Protein AF-A0A4V1V1Z0-F1 (afdb_monomer_lite)

Structure (mmCIF, N/CA/C/O backbone):
data_AF-A0A4V1V1Z0-F1
#
_entry.id   AF-A0A4V1V1Z0-F1
#
loop_
_atom_site.group_PDB
_atom_site.id
_atom_site.type_symbol
_atom_site.label_atom_id
_atom_site.label_alt_id
_atom_site.label_comp_id
_atom_site.label_asym_id
_atom_site.label_entity_id
_atom_site.label_seq_id
_atom_site.pdbx_PDB_ins_code
_atom_site.Cartn_x
_atom_site.Cartn_y
_atom_site.Cartn_z
_atom_site.occupancy
_atom_site.B_iso_or_equiv
_atom_site.auth_seq_id
_atom_site.auth_comp_id
_atom_site.auth_asym_id
_atom_site.auth_atom_id
_atom_site.pdbx_PDB_model_num
ATOM 1 N N . MET A 1 1 ? -27.583 -2.881 -1.349 1.00 37.41 1 MET A N 1
ATOM 2 C CA . MET A 1 1 ? -26.582 -2.898 -0.262 1.00 37.41 1 MET A CA 1
ATOM 3 C C . MET A 1 1 ? -25.220 -2.764 -0.921 1.00 37.41 1 MET A C 1
ATOM 5 O O . MET A 1 1 ? -24.885 -3.631 -1.715 1.00 37.41 1 MET A O 1
ATOM 9 N N . SER A 1 2 ? -24.496 -1.660 -0.722 1.00 46.56 2 SER A N 1
ATOM 10 C CA . SER A 1 2 ? -23.131 -1.541 -1.253 1.00 46.56 2 SER A CA 1
ATOM 11 C C . SER A 1 2 ? -22.237 -2.481 -0.451 1.00 46.56 2 SER A C 1
ATOM 13 O O . SER A 1 2 ? -22.095 -2.300 0.760 1.00 46.56 2 SER A O 1
ATOM 15 N N . HIS A 1 3 ? -21.688 -3.512 -1.091 1.00 58.97 3 HIS A N 1
ATOM 16 C CA . HIS A 1 3 ? -20.687 -4.358 -0.450 1.00 58.97 3 HIS A CA 1
ATOM 17 C C . HIS A 1 3 ? -19.520 -3.479 0.007 1.00 58.97 3 HIS A C 1
ATOM 19 O O . HIS A 1 3 ? -19.076 -2.601 -0.730 1.00 58.97 3 HIS A O 1
ATOM 25 N N . ALA A 1 4 ? -19.068 -3.670 1.246 1.00 68.81 4 ALA A N 1
ATOM 26 C CA . ALA A 1 4 ? -17.887 -2.985 1.741 1.00 68.81 4 ALA A CA 1
ATOM 27 C C . ALA A 1 4 ? -16.691 -3.375 0.867 1.00 68.81 4 ALA A C 1
ATOM 29 O O . ALA A 1 4 ? -16.340 -4.555 0.801 1.00 68.81 4 ALA A O 1
ATOM 30 N N . SER A 1 5 ? -16.076 -2.403 0.194 1.00 87.00 5 SER A N 1
ATOM 31 C CA . SER A 1 5 ? -14.871 -2.681 -0.571 1.00 87.00 5 SER A CA 1
ATOM 32 C C . SER A 1 5 ? -13.664 -2.674 0.359 1.00 87.00 5 SER A C 1
ATOM 34 O O . SER A 1 5 ? -13.478 -1.745 1.151 1.00 87.00 5 SER A O 1
ATOM 36 N N . VAL A 1 6 ? -12.867 -3.740 0.298 1.00 94.00 6 VAL A N 1
ATOM 37 C CA . VAL A 1 6 ? -11.601 -3.874 1.024 1.00 94.00 6 VAL A CA 1
ATOM 38 C C . VAL A 1 6 ? -10.518 -4.208 0.017 1.00 94.00 6 VAL A C 1
ATOM 40 O O . VAL A 1 6 ? -10.548 -5.268 -0.606 1.00 94.00 6 VAL A O 1
ATOM 43 N N . HIS A 1 7 ? -9.559 -3.308 -0.134 1.00 96.25 7 HIS A N 1
ATOM 44 C CA . HIS A 1 7 ? -8.404 -3.480 -0.999 1.00 96.25 7 HIS A CA 1
ATOM 45 C C . HIS A 1 7 ? -7.166 -3.690 -0.135 1.00 96.25 7 HIS A C 1
ATOM 47 O O . HIS A 1 7 ? -6.812 -2.824 0.663 1.00 96.25 7 HIS A O 1
ATOM 53 N N . LEU A 1 8 ? -6.491 -4.823 -0.296 1.00 96.88 8 LEU A N 1
ATOM 54 C CA . LEU A 1 8 ? -5.173 -5.045 0.288 1.00 96.88 8 LEU A CA 1
ATOM 55 C C . LEU A 1 8 ? -4.118 -4.438 -0.632 1.00 96.88 8 LEU A C 1
ATOM 57 O O . LEU A 1 8 ? -4.181 -4.611 -1.848 1.00 96.88 8 LEU A O 1
ATOM 61 N N . PHE A 1 9 ? -3.134 -3.756 -0.060 1.00 95.62 9 PHE A N 1
ATOM 62 C CA . PHE A 1 9 ? -2.021 -3.180 -0.811 1.00 95.62 9 PHE A CA 1
ATOM 63 C C . PHE A 1 9 ? -0.712 -3.317 -0.021 1.00 95.62 9 PHE A C 1
ATOM 65 O O . PHE A 1 9 ? -0.667 -3.932 1.047 1.00 95.62 9 PHE A O 1
ATOM 72 N N . GLY A 1 10 ? 0.390 -2.810 -0.575 1.00 94.62 10 GLY A N 1
ATOM 73 C CA . GLY A 1 10 ? 1.677 -2.806 0.117 1.00 94.62 10 GLY A CA 1
ATOM 74 C C . GLY A 1 10 ? 2.260 -4.207 0.325 1.00 94.62 10 GLY A C 1
ATOM 75 O O . GLY A 1 10 ? 2.186 -5.074 -0.545 1.00 94.62 10 GLY A O 1
ATOM 76 N N . GLY A 1 11 ? 2.908 -4.429 1.471 1.00 94.69 11 GLY A N 1
ATOM 77 C CA . GLY A 1 11 ? 3.739 -5.619 1.696 1.00 94.69 11 GLY A CA 1
ATOM 78 C C . GLY A 1 11 ? 2.971 -6.940 1.611 1.00 94.69 11 GLY A C 1
ATOM 79 O O . GLY A 1 11 ? 3.454 -7.890 0.998 1.00 94.69 11 GLY A O 1
ATOM 80 N N . PHE A 1 12 ? 1.769 -6.993 2.186 1.00 95.94 12 PHE A N 1
ATOM 81 C CA . PHE A 1 12 ? 0.962 -8.211 2.167 1.00 95.94 12 PHE A CA 1
ATOM 82 C C . PHE A 1 12 ? 0.398 -8.510 0.770 1.00 95.94 12 PHE A C 1
ATOM 84 O O . PHE A 1 12 ? 0.407 -9.660 0.345 1.00 95.94 12 PHE A O 1
ATOM 91 N N . ALA A 1 13 ? 0.014 -7.491 -0.006 1.00 97.06 13 ALA A N 1
ATOM 92 C CA . ALA A 1 13 ? -0.397 -7.695 -1.397 1.00 97.06 13 ALA A CA 1
ATOM 93 C C . ALA A 1 13 ? 0.747 -8.244 -2.272 1.00 97.06 13 ALA A C 1
ATOM 95 O O . ALA A 1 13 ? 0.517 -9.117 -3.107 1.00 97.06 13 ALA A O 1
ATOM 96 N N . LYS A 1 14 ? 1.995 -7.810 -2.039 1.00 97.25 14 LYS A N 1
ATOM 97 C CA . LYS A 1 14 ? 3.188 -8.390 -2.692 1.00 97.25 14 LYS A CA 1
ATOM 98 C C . LYS A 1 14 ? 3.410 -9.846 -2.303 1.00 97.25 14 LYS A C 1
ATOM 100 O O . LYS A 1 14 ? 3.726 -10.652 -3.171 1.00 97.25 14 LYS A O 1
ATOM 105 N N . HIS A 1 15 ? 3.205 -10.185 -1.029 1.00 96.62 15 HIS A N 1
ATOM 106 C CA . HIS A 1 15 ? 3.243 -11.572 -0.565 1.00 96.62 15 HIS A CA 1
ATOM 107 C C . HIS A 1 15 ? 2.213 -12.440 -1.293 1.00 96.62 15 HIS A C 1
ATOM 109 O O . HIS A 1 15 ? 2.554 -13.511 -1.777 1.00 96.62 15 HIS A O 1
ATOM 115 N N . LEU A 1 16 ? 0.976 -11.961 -1.445 1.00 96.75 16 LEU A N 1
ATOM 116 C CA . LEU A 1 16 ? -0.046 -12.679 -2.211 1.00 96.75 16 LEU A CA 1
ATOM 117 C C . LEU A 1 16 ? 0.333 -12.820 -3.696 1.00 96.75 16 LEU A C 1
ATOM 119 O O . LEU A 1 16 ? 0.040 -13.844 -4.308 1.00 96.75 16 LEU A O 1
ATOM 123 N N . ALA A 1 17 ? 0.973 -11.805 -4.284 1.00 97.06 17 ALA A N 1
ATOM 124 C CA . ALA A 1 17 ? 1.363 -11.812 -5.694 1.00 97.06 17 ALA A CA 1
ATOM 125 C C . ALA A 1 17 ? 2.542 -12.756 -5.999 1.00 97.06 17 ALA A C 1
ATOM 127 O O . ALA A 1 17 ? 2.545 -13.387 -7.061 1.00 97.06 17 ALA A O 1
ATOM 128 N N . ASP A 1 18 ? 3.529 -12.837 -5.098 1.00 95.88 18 ASP A N 1
ATOM 129 C CA . ASP A 1 18 ? 4.684 -13.738 -5.184 1.00 95.88 18 ASP A CA 1
ATOM 130 C C . ASP A 1 18 ? 5.175 -14.158 -3.777 1.00 95.88 18 ASP A C 1
ATOM 132 O O . ASP A 1 18 ? 6.078 -13.528 -3.210 1.00 95.88 18 ASP A O 1
ATOM 136 N N . PRO A 1 19 ? 4.602 -15.225 -3.189 1.00 94.56 19 PRO A N 1
ATOM 137 C CA . PRO A 1 19 ? 4.856 -15.591 -1.793 1.00 94.56 19 PRO A CA 1
ATOM 138 C C . PRO A 1 19 ? 6.276 -16.105 -1.543 1.00 94.56 19 PRO A C 1
ATOM 140 O O . PRO A 1 19 ? 6.778 -15.990 -0.426 1.00 94.56 19 PRO A O 1
ATOM 143 N N . VAL A 1 20 ? 6.943 -16.633 -2.575 1.00 93.75 20 VAL A N 1
ATOM 144 C CA . VAL A 1 20 ? 8.312 -17.164 -2.481 1.00 93.75 20 VAL A CA 1
ATOM 145 C C . VAL A 1 20 ? 9.332 -16.031 -2.378 1.00 93.75 20 VAL A C 1
ATOM 147 O O . VAL A 1 20 ? 10.284 -16.123 -1.609 1.00 93.75 20 VAL A O 1
ATOM 150 N N . HIS A 1 21 ? 9.129 -14.940 -3.118 1.00 92.75 21 HIS A N 1
ATOM 151 C CA . HIS A 1 21 ? 10.080 -13.823 -3.159 1.00 92.75 21 HIS A CA 1
ATOM 152 C C . HIS A 1 21 ? 9.698 -12.679 -2.210 1.00 92.75 21 HIS A C 1
ATOM 154 O O . HIS A 1 21 ? 10.548 -11.872 -1.832 1.00 92.75 21 HIS A O 1
ATOM 160 N N . SER A 1 22 ? 8.438 -12.637 -1.770 1.00 92.00 22 SER A N 1
ATOM 161 C CA . SER A 1 22 ? 7.904 -11.652 -0.824 1.00 92.00 22 SER A CA 1
ATOM 162 C C . SER A 1 22 ? 7.483 -12.306 0.495 1.00 92.00 22 SER A C 1
ATOM 164 O O . SER A 1 22 ? 6.385 -12.066 0.989 1.00 92.00 22 SER A O 1
ATOM 166 N N . MET A 1 23 ? 8.345 -13.143 1.082 1.00 87.81 23 MET A N 1
ATOM 167 C CA . MET A 1 23 ? 8.036 -13.899 2.310 1.00 87.81 23 MET A CA 1
ATOM 168 C C . MET A 1 23 ? 7.723 -13.004 3.518 1.00 87.81 23 MET A C 1
ATOM 170 O O . MET A 1 23 ? 6.900 -13.350 4.360 1.00 87.81 23 MET A O 1
ATOM 174 N N . GLU A 1 24 ? 8.372 -11.842 3.606 1.00 85.44 24 GLU A N 1
ATOM 175 C CA . GLU A 1 24 ? 8.247 -10.949 4.754 1.00 85.44 24 GLU A CA 1
ATOM 176 C C . GLU A 1 24 ? 7.335 -9.752 4.483 1.00 85.44 24 GLU A C 1
ATOM 178 O O . GLU A 1 24 ? 7.674 -8.824 3.734 1.00 85.44 24 GLU A O 1
ATOM 183 N N . TYR A 1 25 ? 6.234 -9.697 5.226 1.00 88.12 25 TYR A N 1
ATOM 184 C CA . TYR A 1 25 ? 5.407 -8.507 5.380 1.00 88.12 25 TYR A CA 1
ATOM 185 C C . TYR A 1 25 ? 5.298 -8.126 6.863 1.00 88.12 25 TYR A C 1
ATOM 187 O O . TYR A 1 25 ? 5.196 -8.978 7.750 1.00 88.12 25 TYR A O 1
ATOM 195 N N . GLY A 1 26 ? 5.417 -6.822 7.125 1.00 85.56 26 GLY A N 1
ATOM 196 C CA . GLY A 1 26 ? 5.349 -6.243 8.467 1.00 85.56 26 GLY A CA 1
ATOM 197 C C . GLY A 1 26 ? 3.896 -6.170 8.905 1.00 85.56 26 GLY A C 1
ATOM 198 O O . GLY A 1 26 ? 3.351 -7.174 9.349 1.00 85.56 26 GLY A O 1
ATOM 199 N N . ASP A 1 27 ? 3.290 -5.005 8.718 1.00 90.69 27 ASP A N 1
ATOM 200 C CA . ASP A 1 27 ? 1.859 -4.776 8.911 1.00 90.69 27 ASP A CA 1
ATOM 201 C C . ASP A 1 27 ? 1.061 -5.141 7.646 1.00 90.69 27 ASP A C 1
ATOM 203 O O . ASP A 1 27 ? 1.628 -5.321 6.560 1.00 90.69 27 ASP A O 1
ATOM 207 N N . ILE A 1 28 ? -0.256 -5.282 7.797 1.00 94.75 28 ILE A N 1
ATOM 208 C CA . ILE A 1 28 ? -1.186 -5.468 6.680 1.00 94.75 28 ILE A CA 1
ATOM 209 C C . ILE A 1 28 ? -1.809 -4.111 6.359 1.00 94.75 28 ILE A C 1
ATOM 211 O O . ILE A 1 28 ? -2.577 -3.570 7.156 1.00 94.75 28 ILE A O 1
ATOM 215 N N . ASP A 1 29 ? -1.480 -3.582 5.186 1.00 95.56 29 ASP A N 1
ATOM 216 C CA . ASP A 1 29 ? -2.026 -2.324 4.694 1.00 95.56 29 ASP A CA 1
ATOM 217 C C . ASP A 1 29 ? -3.324 -2.588 3.909 1.00 95.56 29 ASP A C 1
ATOM 219 O O . ASP A 1 29 ? -3.366 -3.418 2.992 1.00 95.56 29 ASP A O 1
ATOM 223 N N . MET A 1 30 ? -4.400 -1.889 4.270 1.00 96.00 30 MET A N 1
ATOM 224 C CA . MET A 1 30 ? -5.704 -2.008 3.623 1.00 96.00 30 MET A CA 1
ATOM 225 C C . MET A 1 30 ? -6.372 -0.655 3.397 1.00 96.00 30 MET A C 1
ATOM 227 O O . MET A 1 30 ? -6.246 0.269 4.198 1.00 96.00 30 MET A O 1
ATOM 231 N N . VAL A 1 31 ? -7.118 -0.554 2.305 1.00 96.44 31 VAL A N 1
ATOM 232 C CA . VAL A 1 31 ? -8.008 0.564 2.008 1.00 96.44 31 VAL A CA 1
ATOM 233 C C . VAL A 1 31 ? -9.439 0.058 2.066 1.00 96.44 31 VAL A C 1
ATOM 235 O O . VAL A 1 31 ? -9.744 -1.000 1.515 1.00 96.44 31 VAL A O 1
ATOM 238 N N . THR A 1 32 ? -10.328 0.810 2.703 1.00 95.25 32 THR A N 1
ATOM 239 C CA . THR A 1 32 ? -11.761 0.529 2.667 1.00 95.25 32 THR A CA 1
ATOM 240 C C . THR A 1 32 ? -12.577 1.791 2.443 1.00 95.25 32 THR A C 1
ATOM 242 O O . THR A 1 32 ? -12.138 2.903 2.734 1.00 95.25 32 THR A O 1
ATOM 245 N N . THR A 1 33 ? -13.782 1.605 1.918 1.00 92.88 33 THR A N 1
ATOM 246 C CA . THR A 1 33 ? -14.783 2.657 1.725 1.00 92.88 33 THR A CA 1
ATOM 247 C C . THR A 1 33 ? -15.906 2.602 2.754 1.00 92.88 33 THR A C 1
ATOM 249 O O . THR A 1 33 ? -16.814 3.430 2.729 1.00 92.88 33 THR A O 1
ATOM 252 N N . ASN A 1 34 ? -15.855 1.639 3.680 1.00 92.62 34 ASN A N 1
ATOM 253 C CA . ASN A 1 34 ? -16.910 1.419 4.656 1.00 92.62 34 ASN A CA 1
ATOM 254 C C . ASN A 1 34 ? -16.342 1.244 6.068 1.00 92.62 34 ASN A C 1
ATOM 256 O O . ASN A 1 34 ? -15.564 0.333 6.347 1.00 92.62 34 ASN A O 1
ATOM 260 N N . VAL A 1 35 ? -16.798 2.102 6.981 1.00 90.31 35 VAL A N 1
ATOM 261 C CA . VAL A 1 35 ? -16.424 2.079 8.401 1.00 90.31 35 VAL A CA 1
ATOM 262 C C . VAL A 1 35 ? -16.801 0.763 9.094 1.00 90.31 35 VAL A C 1
ATOM 264 O O . VAL A 1 35 ? -16.116 0.362 10.033 1.00 90.31 35 VAL A O 1
ATOM 267 N N . SER A 1 36 ? -17.832 0.052 8.615 1.00 93.25 36 SER A N 1
ATOM 268 C CA . SER A 1 36 ? -18.272 -1.219 9.205 1.00 93.25 36 SER A CA 1
ATOM 269 C C . SER A 1 36 ? -17.196 -2.303 9.152 1.00 93.25 36 SER A C 1
ATOM 271 O O . SER A 1 36 ? -17.192 -3.188 9.998 1.00 93.25 36 SER A O 1
ATOM 273 N N . VAL A 1 37 ? -16.240 -2.209 8.220 1.00 94.19 37 VAL A N 1
ATOM 274 C CA . VAL A 1 37 ? -15.109 -3.145 8.128 1.00 94.19 37 VAL A CA 1
ATOM 275 C C . VAL A 1 37 ? -14.277 -3.136 9.405 1.00 94.19 37 VAL A C 1
ATOM 277 O O . VAL A 1 37 ? -13.816 -4.189 9.834 1.00 94.19 37 VAL A O 1
ATOM 280 N N . MET A 1 38 ? -14.102 -1.972 10.041 1.00 93.94 38 MET A N 1
ATOM 281 C CA . MET A 1 38 ? -13.410 -1.914 11.328 1.00 93.94 38 MET A CA 1
ATOM 282 C C . MET A 1 38 ? -14.181 -2.703 12.379 1.00 93.94 38 MET A C 1
ATOM 284 O O . MET A 1 38 ? -13.582 -3.563 13.012 1.00 93.94 38 MET A O 1
ATOM 288 N N . GLN A 1 39 ? -15.497 -2.489 12.490 1.00 93.88 39 GLN A N 1
ATOM 289 C CA . GLN A 1 39 ? -16.353 -3.216 13.433 1.00 93.88 39 GLN A CA 1
ATOM 290 C C . GLN A 1 39 ? -16.271 -4.735 13.220 1.00 93.88 39 GLN A C 1
ATOM 292 O O . GLN A 1 39 ? -16.028 -5.475 14.170 1.00 93.88 39 GLN A O 1
ATOM 297 N N . ASP A 1 40 ? -16.349 -5.199 11.970 1.00 93.75 40 ASP A N 1
ATOM 298 C CA . ASP A 1 40 ? -16.214 -6.621 11.640 1.00 93.75 40 ASP A CA 1
ATOM 299 C C . ASP A 1 40 ? -14.847 -7.187 12.062 1.00 93.75 40 ASP A C 1
ATOM 301 O O . ASP A 1 40 ? -14.747 -8.322 12.538 1.00 93.75 40 ASP A O 1
ATOM 305 N N . LEU A 1 41 ? -13.774 -6.407 11.893 1.00 94.12 41 LEU A N 1
ATOM 306 C CA . LEU A 1 41 ? -12.421 -6.787 12.301 1.00 94.12 41 LEU A CA 1
ATOM 307 C C . LEU A 1 41 ? -12.259 -6.789 13.828 1.00 94.12 41 LEU A C 1
ATOM 309 O O . LEU A 1 41 ? -11.547 -7.645 14.367 1.00 94.12 41 LEU A O 1
ATOM 313 N N . GLU A 1 42 ? -12.927 -5.879 14.534 1.00 94.56 42 GLU A N 1
ATOM 3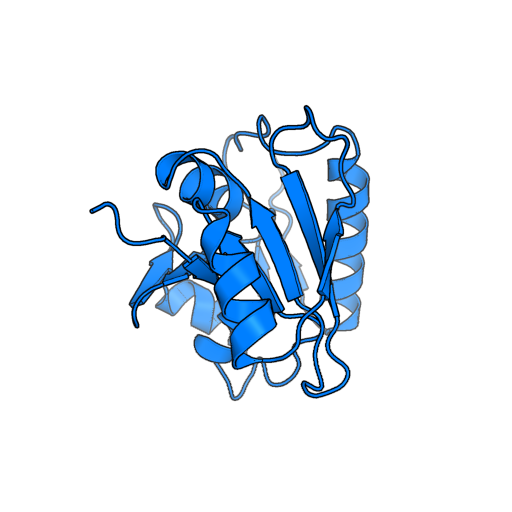14 C CA . GLU A 1 42 ? -12.968 -5.868 15.995 1.00 94.56 42 GLU A CA 1
ATOM 315 C C . GLU A 1 42 ? -13.702 -7.098 16.539 1.00 94.56 42 GLU A C 1
ATOM 317 O O . GLU A 1 42 ? -13.167 -7.807 17.393 1.00 94.56 42 GLU A O 1
ATOM 322 N N . ASP A 1 43 ? -14.878 -7.406 15.996 1.00 93.62 43 ASP A N 1
ATOM 323 C CA . ASP A 1 43 ? -15.739 -8.479 16.495 1.00 93.62 43 ASP A CA 1
ATOM 324 C C . ASP A 1 43 ? -15.168 -9.864 16.184 1.00 93.62 43 ASP A C 1
ATOM 326 O O . ASP A 1 43 ? -15.138 -10.750 17.043 1.00 93.62 43 ASP A O 1
ATOM 330 N N . ARG A 1 44 ? -14.661 -10.064 14.961 1.00 91.69 44 ARG A N 1
ATOM 331 C CA . ARG A 1 44 ? -14.192 -11.381 14.503 1.00 91.69 44 ARG A CA 1
ATOM 332 C C . ARG A 1 44 ? -12.762 -11.687 14.920 1.00 91.69 44 ARG A C 1
ATOM 334 O O . ARG A 1 44 ? -12.448 -12.837 15.218 1.00 91.69 44 ARG A O 1
ATOM 341 N N . PHE A 1 45 ? -11.891 -10.681 14.924 1.00 92.25 45 PHE A N 1
ATOM 342 C CA . PHE A 1 45 ? -10.450 -10.872 15.117 1.00 92.25 45 PHE A CA 1
ATOM 343 C C . PHE A 1 45 ? -9.900 -10.141 16.351 1.00 92.25 45 PHE A C 1
ATOM 345 O O . PHE A 1 45 ? -8.707 -10.242 16.655 1.00 92.25 45 PHE A O 1
ATOM 352 N N . GLY A 1 46 ? -10.752 -9.445 17.110 1.00 93.56 46 GLY A N 1
ATOM 353 C CA . GLY A 1 46 ? -10.360 -8.767 18.345 1.00 93.56 46 GLY A CA 1
ATOM 354 C C . GLY A 1 46 ? -9.445 -7.568 18.117 1.00 93.56 46 GLY A C 1
ATOM 355 O O . GLY A 1 46 ? -8.648 -7.250 19.001 1.00 93.56 46 GLY A O 1
ATOM 356 N N . TYR A 1 47 ? -9.494 -6.947 16.936 1.00 96.38 47 TYR A N 1
ATOM 357 C CA . TYR A 1 47 ? -8.775 -5.700 16.699 1.00 96.38 47 TYR A CA 1
ATOM 358 C C . TYR A 1 47 ? -9.379 -4.546 17.502 1.00 96.38 47 TYR A C 1
ATOM 360 O O . TYR A 1 47 ? -10.561 -4.531 17.830 1.00 96.38 47 TYR A O 1
ATOM 368 N N . ARG A 1 48 ? -8.533 -3.569 17.813 1.00 96.19 48 ARG A N 1
ATOM 369 C CA . ARG A 1 48 ? -8.914 -2.245 18.294 1.00 96.19 48 ARG A CA 1
ATOM 370 C C . ARG A 1 48 ? -8.247 -1.212 17.418 1.00 96.19 48 ARG A C 1
ATOM 372 O O . ARG A 1 48 ? -7.021 -1.254 17.260 1.00 96.19 48 ARG A O 1
ATOM 379 N N . PHE A 1 49 ? -9.045 -0.318 16.850 1.00 96.12 49 PHE A N 1
ATOM 380 C CA . PHE A 1 49 ? -8.551 0.720 15.956 1.00 96.12 49 PHE A CA 1
ATOM 381 C C . PHE A 1 49 ? -8.341 2.044 16.686 1.00 96.12 49 PHE A C 1
ATOM 383 O O . PHE A 1 49 ? -9.211 2.541 17.396 1.00 96.12 49 PHE A O 1
ATOM 390 N N . GLN A 1 50 ? -7.172 2.636 16.466 1.00 95.50 50 GLN A N 1
ATOM 391 C CA . GLN A 1 50 ? -6.857 4.004 16.849 1.00 95.50 50 GLN A CA 1
ATOM 392 C C . GLN A 1 50 ? -6.771 4.862 15.588 1.00 95.50 50 GLN A C 1
ATOM 394 O O . GLN A 1 50 ? -6.011 4.539 14.674 1.00 95.50 50 GLN A O 1
ATOM 399 N N . GLU A 1 51 ? -7.520 5.962 15.537 1.00 95.12 51 GLU A N 1
ATOM 400 C CA . GLU A 1 51 ? -7.380 6.950 14.466 1.00 95.12 51 GLU A CA 1
ATOM 401 C C . GLU A 1 51 ? -6.087 7.758 14.648 1.00 95.12 51 GLU A C 1
ATOM 403 O O . GLU A 1 51 ? -5.786 8.248 15.736 1.00 95.12 51 GLU A O 1
ATOM 408 N N . MET A 1 52 ? -5.314 7.879 13.570 1.00 92.25 52 MET A N 1
ATOM 409 C CA . MET A 1 52 ? -4.029 8.585 13.524 1.00 92.25 52 MET A CA 1
ATOM 410 C C . MET A 1 52 ? -4.131 9.948 12.831 1.00 92.25 52 MET A C 1
ATOM 412 O O . MET A 1 52 ? -3.250 10.792 12.989 1.00 92.25 52 MET A O 1
ATOM 416 N N . SER A 1 53 ? -5.176 10.153 12.029 1.00 87.00 53 SER A N 1
ATOM 417 C CA . SER A 1 53 ? -5.478 11.417 11.358 1.00 87.00 53 SER A CA 1
ATOM 418 C C . SER A 1 53 ? -6.396 12.307 12.192 1.00 87.00 53 SER A C 1
ATOM 420 O O . SER A 1 53 ? -7.046 11.851 13.129 1.00 87.00 53 SER A O 1
ATOM 422 N N . GLN A 1 54 ? -6.505 13.585 11.820 1.00 84.06 54 GLN A N 1
ATOM 423 C CA . GLN A 1 54 ? -7.590 14.419 12.336 1.00 84.06 54 GLN A CA 1
ATOM 424 C C . GLN A 1 54 ? -8.923 13.928 11.758 1.00 84.06 54 GLN A C 1
ATOM 426 O O . GLN A 1 54 ? -8.971 13.523 10.597 1.00 84.06 54 GLN A O 1
ATOM 431 N N . ALA A 1 55 ? -10.008 14.028 12.528 1.00 75.94 55 ALA A N 1
ATOM 432 C CA . ALA A 1 55 ? -11.319 13.499 12.136 1.00 75.94 55 ALA A CA 1
ATOM 433 C C . ALA A 1 55 ? -11.858 14.064 10.803 1.00 75.94 55 ALA A C 1
ATOM 435 O O . ALA A 1 55 ? -12.654 13.415 10.129 1.00 75.94 55 ALA A O 1
ATOM 436 N N . THR A 1 56 ? -11.423 15.267 10.412 1.00 79.44 56 THR A N 1
ATOM 437 C CA . THR A 1 56 ? -11.808 15.946 9.163 1.00 79.44 56 THR A CA 1
ATOM 438 C C . THR A 1 56 ? -10.847 15.692 7.999 1.00 79.44 56 THR A C 1
ATOM 440 O O . THR A 1 56 ? -11.090 16.170 6.893 1.00 79.44 56 THR A O 1
ATOM 443 N N . SER A 1 57 ? -9.746 14.966 8.220 1.00 83.50 57 SER A N 1
ATOM 444 C CA . SER A 1 57 ? -8.784 14.644 7.164 1.00 83.50 57 SER A CA 1
ATOM 445 C C . SER A 1 57 ? -9.375 13.655 6.163 1.00 83.50 57 SER A C 1
ATOM 447 O O . SER A 1 57 ? -10.100 12.734 6.530 1.00 83.50 57 SER A O 1
ATOM 449 N N . ARG A 1 58 ? -9.011 13.811 4.890 1.00 86.50 58 ARG A N 1
ATOM 450 C CA . ARG A 1 58 ? -9.247 12.818 3.842 1.00 86.50 58 ARG A CA 1
ATOM 451 C C . ARG A 1 58 ? -7.912 12.568 3.143 1.00 86.50 58 ARG A C 1
ATOM 453 O O . ARG A 1 58 ? -7.355 13.525 2.611 1.00 86.50 58 ARG A O 1
ATOM 460 N N . PRO A 1 59 ? -7.381 11.336 3.156 1.00 91.69 59 PRO A N 1
ATOM 461 C CA . PRO A 1 59 ? -7.927 10.112 3.757 1.00 91.69 59 PRO A CA 1
ATOM 462 C C . PRO A 1 59 ? -7.910 10.121 5.295 1.00 91.69 59 PRO A C 1
ATOM 464 O O . PRO A 1 59 ? -7.133 10.863 5.902 1.00 91.69 59 PRO A O 1
ATOM 467 N N . ARG A 1 60 ? -8.720 9.254 5.920 1.00 93.81 60 ARG A N 1
ATOM 468 C CA . ARG A 1 60 ? -8.616 8.956 7.360 1.00 93.81 60 ARG A CA 1
ATOM 469 C C . ARG A 1 60 ? -7.754 7.718 7.571 1.00 93.81 60 ARG A C 1
ATOM 471 O O . ARG A 1 60 ? -7.927 6.723 6.870 1.00 93.81 60 ARG A O 1
ATOM 478 N N . TYR A 1 61 ? -6.840 7.776 8.531 1.00 94.19 61 TYR A N 1
ATOM 479 C CA . TYR A 1 61 ? -5.861 6.723 8.791 1.00 94.19 61 TYR A CA 1
ATOM 480 C C . TYR A 1 61 ? -6.089 6.111 10.165 1.00 94.19 61 TYR A C 1
ATOM 482 O O . TYR A 1 61 ? -6.209 6.834 11.152 1.00 94.19 61 TYR A O 1
ATOM 490 N N . PHE A 1 62 ? -6.075 4.785 10.236 1.00 96.06 62 PHE A N 1
ATOM 491 C CA . PHE A 1 62 ? -6.266 4.026 11.463 1.00 96.06 62 PHE A CA 1
ATOM 492 C C . PHE A 1 62 ? -5.182 2.964 11.615 1.00 96.06 62 PHE A C 1
ATOM 494 O O . PHE A 1 62 ? -4.740 2.357 10.638 1.00 96.06 62 PHE A O 1
ATOM 501 N N . VAL A 1 63 ? -4.789 2.705 12.858 1.00 96.62 63 VAL A N 1
ATOM 502 C CA . VAL A 1 63 ? -3.926 1.583 13.228 1.00 96.62 63 VAL A CA 1
ATOM 503 C C . VAL A 1 63 ? -4.739 0.622 14.081 1.00 96.62 63 VAL A C 1
ATOM 505 O O . VAL A 1 63 ? -5.179 0.968 15.176 1.00 96.62 63 VAL A O 1
ATOM 508 N N . GLY A 1 64 ? -4.940 -0.586 13.568 1.00 96.56 64 GLY A N 1
ATOM 509 C CA . GLY A 1 64 ? -5.567 -1.698 14.265 1.00 96.56 64 GLY A CA 1
ATOM 510 C C . GLY A 1 64 ? -4.522 -2.566 14.955 1.00 96.56 64 GLY A C 1
ATOM 511 O O . GLY A 1 64 ? -3.608 -3.078 14.306 1.00 96.56 64 GLY A O 1
ATOM 512 N N . LYS A 1 65 ? -4.674 -2.790 16.261 1.00 95.69 65 LYS A N 1
ATOM 513 C CA . LYS A 1 65 ? -3.878 -3.768 17.022 1.00 95.69 65 LYS A CA 1
ATOM 514 C C . LYS A 1 65 ? -4.789 -4.826 17.630 1.00 95.69 65 LYS A C 1
ATOM 516 O O . LYS A 1 65 ? -5.891 -4.508 18.059 1.00 95.69 65 LYS A O 1
ATOM 521 N N . SER A 1 66 ? -4.333 -6.072 17.673 1.00 92.06 66 SER A N 1
ATOM 522 C CA . SER A 1 66 ? -5.056 -7.183 18.295 1.00 92.06 66 SER A CA 1
ATOM 523 C C . SER A 1 66 ? -4.113 -7.925 19.231 1.00 92.06 66 SER A C 1
ATOM 525 O O . SER A 1 66 ? -2.942 -8.113 18.918 1.00 92.06 66 SER A O 1
ATOM 527 N N . THR A 1 67 ? -4.622 -8.350 20.385 1.00 83.25 67 THR A N 1
ATOM 528 C CA . THR A 1 67 ? -3.906 -9.274 21.280 1.00 83.25 67 THR A CA 1
ATOM 529 C C . THR A 1 67 ? -4.059 -10.732 20.842 1.00 83.25 67 THR A C 1
ATOM 531 O O . THR A 1 67 ? -3.350 -11.597 21.347 1.00 83.25 67 THR A O 1
ATOM 534 N N . LYS A 1 68 ? -4.979 -11.010 19.906 1.00 83.81 68 LYS A N 1
ATOM 535 C CA . LYS A 1 68 ? -5.265 -12.347 19.366 1.00 83.81 68 LYS A CA 1
ATOM 536 C C . LYS A 1 68 ? -4.569 -12.606 18.028 1.00 83.81 68 LYS A C 1
ATOM 538 O O . LYS A 1 68 ? -4.251 -13.751 17.727 1.00 83.81 68 LYS A O 1
ATOM 543 N N . ALA A 1 69 ? -4.350 -11.567 17.222 1.00 80.81 69 ALA A N 1
ATOM 544 C CA . ALA A 1 69 ? -3.680 -11.661 15.927 1.00 80.81 69 ALA A CA 1
ATOM 545 C C . ALA A 1 69 ? -2.245 -11.116 16.001 1.00 80.81 69 ALA A C 1
ATOM 547 O O . ALA A 1 69 ? -1.986 -10.106 16.646 1.00 80.81 69 ALA A O 1
ATOM 548 N N . GLY A 1 70 ? -1.306 -11.769 15.310 1.00 83.00 70 GLY A N 1
ATOM 549 C CA . GLY A 1 70 ? 0.127 -11.458 15.411 1.00 83.00 70 GLY A CA 1
ATOM 550 C C . GLY A 1 70 ? 0.617 -10.254 14.597 1.00 83.00 70 GLY A C 1
ATOM 551 O O . GLY A 1 70 ? 1.816 -9.986 14.598 1.00 83.00 70 GLY A O 1
ATOM 552 N N . LYS A 1 71 ? -0.262 -9.556 13.864 1.00 91.12 71 LYS A N 1
ATOM 553 C CA . LYS A 1 71 ? 0.094 -8.471 12.930 1.00 91.12 71 LYS A CA 1
ATOM 554 C C . LYS A 1 71 ? -0.828 -7.263 13.100 1.00 91.12 71 LYS A C 1
ATOM 556 O O . LYS A 1 71 ? -2.039 -7.439 13.265 1.00 91.12 71 LYS A O 1
ATOM 561 N N . SER A 1 72 ? -0.271 -6.053 13.020 1.00 94.94 72 SER A N 1
ATOM 562 C CA . SER A 1 72 ? -1.062 -4.816 12.999 1.00 94.94 72 SER A CA 1
ATOM 563 C C . SER A 1 72 ? -1.741 -4.628 11.642 1.00 94.94 72 SER A C 1
ATOM 565 O O . SER A 1 72 ? -1.243 -5.096 10.614 1.00 94.94 72 SER A O 1
ATOM 567 N N . LEU A 1 73 ? -2.860 -3.908 11.644 1.00 96.50 73 LEU A N 1
ATOM 568 C CA . LEU A 1 73 ? -3.533 -3.446 10.434 1.00 96.50 73 LEU A CA 1
ATOM 569 C C . LEU A 1 73 ? -3.325 -1.943 10.293 1.00 96.50 73 LEU A C 1
ATOM 571 O O . LEU A 1 73 ? -3.566 -1.196 11.240 1.00 96.50 73 LEU A O 1
ATOM 575 N N . HIS A 1 74 ? -2.929 -1.488 9.114 1.00 95.88 74 HIS A N 1
ATOM 576 C CA . HIS A 1 74 ? -3.000 -0.081 8.748 1.00 95.88 74 HIS A CA 1
ATOM 577 C C . HIS A 1 74 ? -4.168 0.094 7.794 1.00 95.88 74 HIS A C 1
ATOM 579 O O . HIS A 1 74 ? -4.150 -0.424 6.680 1.00 95.88 74 HIS A O 1
ATOM 585 N N . LEU A 1 75 ? -5.199 0.797 8.250 1.00 96.19 75 LEU A N 1
ATOM 586 C CA . LEU A 1 75 ? -6.426 0.988 7.496 1.00 96.19 75 LEU A CA 1
ATOM 587 C C . LEU A 1 75 ? -6.530 2.436 7.032 1.00 96.19 75 LEU A C 1
ATOM 589 O O . LEU A 1 75 ? -6.414 3.372 7.823 1.00 96.19 75 LEU A O 1
ATOM 593 N N . VAL A 1 76 ? -6.779 2.608 5.740 1.00 95.50 76 VAL A N 1
ATOM 594 C CA . VAL A 1 76 ? -7.099 3.891 5.116 1.00 95.50 76 VAL A CA 1
ATOM 595 C C . VAL A 1 76 ? -8.582 3.887 4.761 1.00 95.50 76 VAL A C 1
ATOM 597 O O . VAL A 1 76 ? -9.031 3.043 3.987 1.00 95.50 76 VAL A O 1
ATOM 600 N N . LEU A 1 77 ? -9.349 4.816 5.327 1.00 95.06 77 LEU A N 1
ATOM 601 C CA . LEU A 1 77 ? -10.761 5.007 5.006 1.00 95.06 77 LEU A CA 1
ATOM 602 C C . LEU A 1 77 ? -10.906 6.135 3.977 1.00 95.06 77 LEU A C 1
ATOM 604 O O . LEU A 1 77 ? -10.484 7.273 4.216 1.00 95.06 77 LEU A O 1
ATOM 608 N N . LEU A 1 78 ? -11.519 5.806 2.843 1.00 94.12 78 LEU A N 1
ATOM 609 C CA . LEU A 1 78 ? -11.808 6.709 1.726 1.00 94.12 78 LEU A CA 1
ATOM 610 C C . LEU A 1 78 ? -13.310 6.764 1.443 1.00 94.12 78 LEU A C 1
ATOM 612 O O . LEU A 1 78 ? -14.076 5.960 1.963 1.00 94.12 78 LEU A O 1
ATOM 616 N N . GLY A 1 79 ? -13.747 7.729 0.633 1.00 91.00 79 GLY A N 1
ATOM 617 C CA . GLY A 1 79 ? -15.174 7.927 0.364 1.00 91.00 79 GLY A CA 1
ATOM 618 C C . GLY A 1 79 ? -15.708 7.162 -0.846 1.00 91.00 79 GLY A C 1
ATOM 619 O O . GLY A 1 79 ? -16.916 7.152 -1.056 1.00 91.00 79 GLY A O 1
ATOM 620 N N . SER A 1 80 ? -14.846 6.557 -1.669 1.00 91.69 80 SER A N 1
ATOM 621 C CA . SER A 1 80 ? -15.272 5.770 -2.835 1.00 91.69 80 SER A CA 1
ATOM 622 C C . SER A 1 80 ? -14.188 4.816 -3.332 1.00 91.69 80 SER A C 1
ATOM 624 O O . SER A 1 80 ? -13.001 5.015 -3.065 1.00 91.69 80 SER A O 1
ATOM 626 N N . ASP A 1 81 ? -14.588 3.807 -4.106 1.00 90.44 81 ASP A N 1
ATOM 627 C CA . ASP A 1 81 ? -13.644 2.869 -4.721 1.00 90.44 81 ASP A CA 1
ATOM 628 C C . ASP A 1 81 ? -12.745 3.579 -5.737 1.00 90.44 81 ASP A C 1
ATOM 630 O O . ASP A 1 81 ? -11.562 3.271 -5.835 1.00 90.44 81 ASP A O 1
ATOM 634 N N . ALA A 1 82 ? -13.263 4.596 -6.434 1.00 90.88 82 ALA A N 1
ATOM 635 C CA . ALA A 1 82 ? -12.460 5.429 -7.326 1.00 90.88 82 ALA A CA 1
ATOM 636 C C . ALA A 1 82 ? -11.302 6.109 -6.578 1.00 90.88 82 ALA A C 1
ATOM 638 O O . ALA A 1 82 ? -10.179 6.138 -7.076 1.00 90.88 82 ALA A O 1
ATOM 639 N N . GLU A 1 83 ? -11.541 6.595 -5.357 1.00 93.38 83 GLU A N 1
ATOM 640 C CA . GLU A 1 83 ? -10.473 7.125 -4.510 1.00 93.38 83 GLU A CA 1
ATOM 641 C C . GLU A 1 83 ? -9.526 6.043 -4.009 1.00 93.38 83 GLU A C 1
ATOM 643 O O . GLU A 1 83 ? -8.328 6.294 -3.934 1.00 93.38 83 GLU A O 1
ATOM 648 N N . ALA A 1 84 ? -10.022 4.847 -3.683 1.00 93.44 84 ALA A N 1
ATOM 649 C CA . ALA A 1 84 ? -9.164 3.730 -3.294 1.00 93.44 84 ALA A CA 1
ATOM 650 C C . ALA A 1 84 ? -8.187 3.360 -4.415 1.00 93.44 84 ALA A C 1
ATOM 652 O O . ALA A 1 84 ? -6.981 3.259 -4.182 1.00 93.44 84 ALA A O 1
ATOM 653 N N . GLN A 1 85 ? -8.691 3.255 -5.646 1.00 92.75 85 GLN A N 1
ATOM 654 C CA . GLN A 1 85 ? -7.867 3.046 -6.832 1.00 92.75 85 GLN A CA 1
ATOM 655 C C . GLN A 1 85 ? -6.906 4.220 -7.046 1.00 92.75 85 GLN A C 1
ATOM 657 O O . GLN A 1 85 ? -5.721 3.999 -7.276 1.00 92.75 85 GLN A O 1
ATOM 662 N N . LEU A 1 86 ? -7.371 5.469 -6.912 1.00 93.50 86 LEU A N 1
ATOM 663 C CA . LEU A 1 86 ? -6.518 6.654 -7.037 1.00 93.50 86 LEU A CA 1
ATOM 664 C C . LEU A 1 86 ? -5.374 6.631 -6.016 1.00 93.50 86 LEU A C 1
ATOM 666 O O . LEU A 1 86 ? -4.223 6.844 -6.386 1.00 93.50 86 LEU A O 1
ATOM 670 N N . PHE A 1 87 ? -5.668 6.336 -4.751 1.00 94.56 87 PHE A N 1
ATOM 671 C CA . PHE A 1 87 ? -4.681 6.252 -3.682 1.00 94.56 87 PHE A CA 1
ATOM 672 C C . PHE A 1 87 ? -3.622 5.192 -4.006 1.00 94.56 87 PHE A C 1
ATOM 674 O O . PHE A 1 87 ? -2.433 5.507 -4.074 1.00 94.56 87 PHE A O 1
ATOM 681 N N . ILE A 1 88 ? -4.044 3.958 -4.294 1.00 95.19 88 ILE 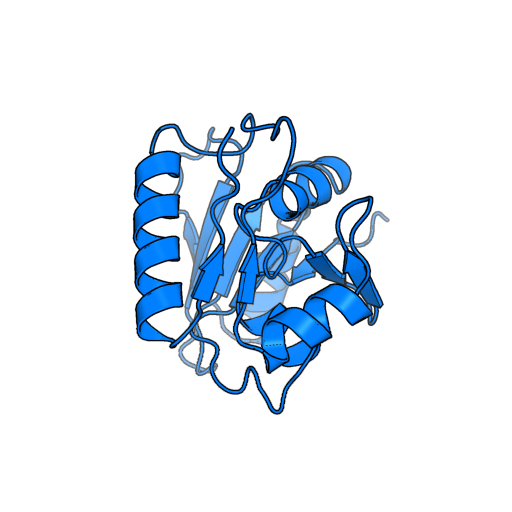A N 1
ATOM 682 C CA . ILE A 1 88 ? -3.146 2.820 -4.537 1.00 95.19 88 ILE A CA 1
ATOM 683 C C . ILE A 1 88 ? -2.335 3.009 -5.828 1.00 95.19 88 ILE A C 1
ATOM 685 O O . ILE A 1 88 ? -1.112 2.862 -5.833 1.00 95.19 88 ILE A O 1
ATOM 689 N N . HIS A 1 89 ? -2.976 3.405 -6.928 1.00 94.62 89 HIS A N 1
ATOM 690 C CA . HIS A 1 89 ? -2.319 3.554 -8.230 1.00 94.62 89 HIS A CA 1
ATOM 691 C C . HIS A 1 89 ? -1.358 4.741 -8.309 1.00 94.62 89 HIS A C 1
ATOM 693 O O . HIS A 1 89 ? -0.568 4.808 -9.253 1.00 94.62 89 HIS A O 1
ATOM 699 N N . ASN A 1 90 ? -1.386 5.656 -7.339 1.00 93.62 90 ASN A N 1
ATOM 700 C CA . ASN A 1 90 ? -0.423 6.751 -7.218 1.00 93.62 90 ASN A C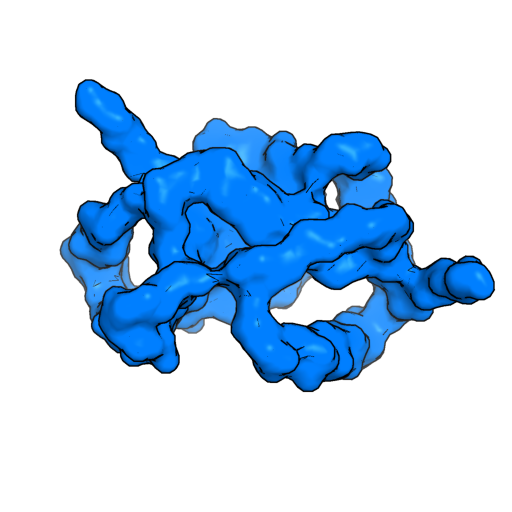A 1
ATOM 701 C C . ASN A 1 90 ? 0.708 6.457 -6.221 1.00 93.62 90 ASN A C 1
ATOM 703 O O . ASN A 1 90 ? 1.445 7.370 -5.839 1.00 93.62 90 ASN A O 1
ATOM 707 N N . ALA A 1 91 ? 0.884 5.192 -5.821 1.00 93.69 91 ALA A N 1
ATOM 708 C CA . ALA A 1 91 ? 2.079 4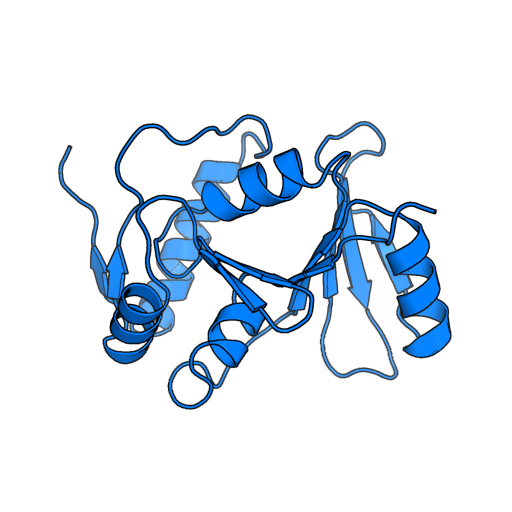.759 -5.111 1.00 93.69 91 ALA A CA 1
ATOM 709 C C . ALA A 1 91 ? 3.355 5.032 -5.929 1.00 93.69 91 ALA A C 1
ATOM 711 O O . ALA A 1 91 ? 3.344 5.106 -7.160 1.00 93.69 91 ALA A O 1
ATOM 712 N N . GLN A 1 92 ? 4.468 5.202 -5.215 1.00 94.06 92 GLN A N 1
ATOM 713 C CA . GLN A 1 92 ? 5.725 5.677 -5.789 1.00 94.06 92 GLN A CA 1
ATOM 714 C C . GLN A 1 92 ? 6.348 4.689 -6.781 1.00 94.06 92 GLN A C 1
ATOM 716 O O . GLN A 1 92 ? 6.861 5.116 -7.814 1.00 94.06 92 GLN A O 1
ATOM 721 N N . TYR A 1 93 ? 6.295 3.392 -6.482 1.00 95.81 93 TYR A N 1
ATOM 722 C CA . TYR A 1 93 ? 6.973 2.353 -7.254 1.00 95.81 93 TYR A CA 1
ATOM 723 C C . TYR A 1 93 ? 5.976 1.381 -7.876 1.00 95.81 93 TYR A C 1
ATOM 725 O O . TYR A 1 93 ? 4.957 1.068 -7.268 1.00 95.81 93 TYR A O 1
ATOM 733 N N . ASP A 1 94 ? 6.280 0.885 -9.073 1.00 94.75 94 ASP A N 1
ATOM 734 C CA . ASP A 1 94 ? 5.503 -0.131 -9.800 1.00 94.75 94 ASP A CA 1
ATOM 735 C C . ASP A 1 94 ? 5.060 -1.318 -8.928 1.00 94.75 94 ASP A C 1
ATOM 737 O O . ASP A 1 94 ? 3.880 -1.662 -8.906 1.00 94.75 94 ASP A O 1
ATOM 741 N N . ILE A 1 95 ? 5.965 -1.868 -8.121 1.00 96.06 95 ILE A N 1
ATOM 742 C CA . ILE A 1 95 ? 5.708 -2.970 -7.184 1.00 96.06 95 ILE A CA 1
ATOM 743 C C . ILE A 1 95 ? 4.726 -2.634 -6.051 1.00 96.06 95 ILE A C 1
ATOM 745 O O . ILE A 1 95 ? 4.433 -3.504 -5.238 1.00 96.06 95 ILE A O 1
ATOM 749 N N . ASP A 1 96 ? 4.271 -1.388 -5.931 1.00 96.00 96 ASP A N 1
ATOM 750 C CA . ASP A 1 96 ? 3.271 -0.934 -4.957 1.00 96.00 96 ASP A CA 1
ATOM 751 C C . ASP A 1 96 ? 1.961 -0.473 -5.625 1.00 96.00 96 ASP A C 1
ATOM 753 O O . ASP A 1 96 ? 0.982 -0.204 -4.931 1.00 96.00 96 ASP A O 1
ATOM 757 N N . ARG A 1 97 ? 1.917 -0.373 -6.961 1.00 95.88 97 ARG A N 1
ATOM 758 C CA . ARG A 1 97 ? 0.796 0.204 -7.726 1.00 95.88 97 ARG A CA 1
ATOM 759 C C . ARG A 1 97 ? -0.227 -0.850 -8.140 1.00 95.88 97 ARG A C 1
ATOM 761 O O . ARG A 1 97 ? -0.631 -0.916 -9.299 1.00 95.88 97 ARG A O 1
ATOM 768 N N . PHE A 1 98 ? -0.639 -1.686 -7.199 1.00 96.94 98 PHE A N 1
ATOM 769 C CA . PHE A 1 98 ? -1.707 -2.655 -7.406 1.00 96.94 98 PHE A CA 1
ATOM 770 C C . PHE A 1 98 ? -2.420 -2.960 -6.091 1.00 96.94 98 PHE A C 1
ATOM 772 O O . PHE A 1 98 ? -1.850 -2.824 -5.007 1.00 96.94 98 PHE A O 1
ATOM 779 N N . ALA A 1 99 ? -3.668 -3.396 -6.204 1.00 97.00 99 ALA A N 1
ATOM 780 C CA . ALA A 1 99 ? -4.471 -3.877 -5.092 1.00 97.00 99 ALA A CA 1
ATOM 781 C C . ALA A 1 99 ? -4.771 -5.370 -5.245 1.00 97.00 99 ALA A C 1
ATOM 783 O O . ALA A 1 99 ? -4.815 -5.888 -6.359 1.00 97.00 99 ALA A O 1
ATOM 784 N N . TYR A 1 100 ? -5.053 -6.040 -4.134 1.00 96.75 100 TYR A N 1
ATOM 785 C CA . TYR A 1 100 ? -5.744 -7.324 -4.118 1.00 96.75 100 TYR A CA 1
ATOM 786 C C . TYR A 1 100 ? -7.131 -7.151 -3.492 1.00 96.75 100 TYR A C 1
ATOM 788 O O . TYR A 1 100 ? -7.255 -6.598 -2.397 1.00 96.75 100 TYR A O 1
ATOM 796 N N . HIS A 1 101 ? -8.172 -7.599 -4.185 1.00 93.69 101 HIS A N 1
ATOM 797 C CA . HIS A 1 101 ? -9.566 -7.452 -3.779 1.00 93.69 101 HIS A CA 1
ATOM 798 C C . HIS A 1 101 ? -10.392 -8.624 -4.316 1.00 93.69 101 HIS A C 1
ATOM 800 O O . HIS A 1 101 ? -10.291 -8.965 -5.485 1.00 93.69 101 HIS A O 1
ATOM 806 N N . VAL A 1 102 ? -11.192 -9.257 -3.450 1.00 90.94 102 VAL A N 1
ATOM 807 C CA . VAL A 1 102 ? -12.148 -10.328 -3.822 1.00 90.94 102 VAL A CA 1
ATOM 808 C C . VAL A 1 102 ? -11.509 -11.429 -4.689 1.00 90.94 102 VAL A C 1
ATOM 810 O O . VAL A 1 102 ? -12.069 -11.896 -5.669 1.00 90.94 102 VAL A O 1
ATOM 813 N N . GLY A 1 103 ? -10.307 -11.878 -4.319 1.00 92.44 103 GLY A N 1
ATOM 814 C CA . GLY A 1 103 ? -9.629 -12.954 -5.049 1.00 92.44 103 GLY A CA 1
ATOM 815 C C . GLY A 1 103 ? -8.780 -12.494 -6.235 1.00 92.44 103 GLY A C 1
ATOM 816 O O . GLY A 1 103 ? -7.988 -13.288 -6.740 1.00 92.44 103 GLY A O 1
ATOM 817 N N . GLU A 1 104 ? -8.889 -11.232 -6.645 1.00 95.44 104 GLU A N 1
ATOM 818 C CA . GLU A 1 104 ? -8.291 -10.712 -7.872 1.00 95.44 104 GLU A CA 1
ATOM 819 C C . GLU A 1 104 ? -7.258 -9.613 -7.604 1.00 95.44 104 GLU A C 1
ATOM 821 O O . GLU A 1 104 ? -7.290 -8.908 -6.592 1.00 95.44 104 GLU A O 1
ATOM 826 N N . PHE A 1 105 ? -6.311 -9.474 -8.534 1.00 96.88 105 PHE A N 1
ATOM 827 C CA . PHE A 1 105 ? -5.330 -8.394 -8.526 1.00 96.88 105 PHE A CA 1
ATOM 828 C C . PHE A 1 105 ? -5.748 -7.296 -9.500 1.00 96.88 105 PHE A C 1
ATOM 830 O O . PHE A 1 105 ? -6.013 -7.563 -10.671 1.00 96.88 105 PHE A O 1
ATOM 837 N N . HIS A 1 106 ? -5.711 -6.054 -9.031 1.00 96.31 106 HIS A N 1
ATOM 838 C CA . HIS A 1 106 ? -6.041 -4.862 -9.804 1.00 96.31 106 HIS A CA 1
ATOM 839 C C . HIS A 1 106 ? -4.786 -3.986 -9.914 1.00 96.31 106 HIS A C 1
ATOM 841 O O . HIS A 1 106 ? -4.506 -3.207 -8.999 1.00 96.31 106 HIS A O 1
ATOM 847 N N . PRO A 1 107 ? -3.964 -4.162 -10.964 1.00 96.31 107 PRO A N 1
ATOM 848 C CA . PRO A 1 107 ? -2.812 -3.304 -11.204 1.00 96.31 107 PRO A CA 1
ATOM 849 C C . PRO A 1 107 ? -3.232 -1.944 -11.769 1.00 96.31 107 PRO A C 1
ATOM 851 O O . PRO A 1 107 ? -4.249 -1.820 -12.455 1.00 96.31 107 PRO A O 1
ATOM 854 N N . ALA A 1 108 ? -2.407 -0.925 -11.523 1.00 94.56 108 ALA A N 1
ATOM 855 C CA . ALA A 1 108 ? -2.589 0.392 -12.117 1.00 94.56 108 ALA A CA 1
ATOM 856 C C . ALA A 1 108 ? -2.618 0.320 -13.657 1.00 94.56 108 ALA A C 1
ATOM 858 O O . ALA A 1 108 ? -1.953 -0.535 -14.248 1.00 94.56 108 ALA A O 1
ATOM 859 N N . PRO A 1 109 ? -3.325 1.242 -14.338 1.00 91.56 109 PRO A N 1
ATOM 860 C CA . PRO A 1 109 ? -3.350 1.281 -15.797 1.00 91.56 109 PRO A CA 1
ATOM 861 C C . PRO A 1 109 ? -1.941 1.273 -16.407 1.00 91.56 109 PRO A C 1
ATOM 863 O O . PRO A 1 109 ? -1.067 2.035 -15.991 1.00 91.56 109 PRO A O 1
ATOM 866 N N . GLY A 1 110 ? -1.726 0.403 -17.398 1.00 90.88 110 GLY A N 1
ATOM 867 C CA . GLY A 1 110 ? -0.427 0.219 -18.057 1.00 90.88 110 GLY A CA 1
ATOM 868 C C . GLY A 1 110 ? 0.556 -0.697 -17.318 1.00 90.88 110 GLY A C 1
ATOM 869 O O . GLY A 1 110 ? 1.642 -0.952 -17.835 1.00 90.88 110 GLY A O 1
ATOM 870 N N . LEU A 1 111 ? 0.189 -1.220 -16.146 1.00 93.19 111 LEU A N 1
ATOM 871 C CA . LEU A 1 111 ? 0.956 -2.215 -15.404 1.00 93.19 111 LEU A CA 1
ATOM 872 C C . LEU A 1 111 ? 0.281 -3.588 -15.530 1.00 93.19 111 LEU A C 1
ATOM 874 O O . LEU A 1 111 ? -0.933 -3.709 -15.381 1.00 93.19 111 LEU A O 1
ATOM 878 N N . SER A 1 112 ? 1.061 -4.636 -15.791 1.00 96.12 112 SER A N 1
ATOM 879 C CA . SER A 1 112 ? 0.576 -6.019 -15.741 1.00 96.12 112 SER A CA 1
ATOM 880 C C . SER A 1 112 ? 1.062 -6.707 -14.469 1.00 96.12 112 SER A C 1
ATOM 882 O O . SER A 1 112 ? 2.151 -6.418 -13.967 1.00 96.12 112 SER A O 1
ATOM 884 N N . MET A 1 113 ? 0.284 -7.664 -13.958 1.00 97.38 113 MET A N 1
ATOM 885 C CA . MET A 1 113 ? 0.720 -8.445 -12.797 1.00 97.38 113 MET A CA 1
ATOM 886 C C . MET A 1 113 ? 1.946 -9.312 -13.088 1.00 97.38 113 MET A C 1
ATOM 888 O O . MET A 1 113 ? 2.716 -9.585 -12.174 1.00 97.38 113 MET A O 1
ATOM 892 N N . ASP A 1 114 ? 2.179 -9.697 -14.342 1.00 97.75 114 ASP A N 1
ATOM 893 C CA . ASP A 1 114 ? 3.394 -10.423 -14.717 1.00 97.75 114 ASP A CA 1
ATOM 894 C C . ASP A 1 114 ? 4.634 -9.529 -14.650 1.00 97.75 114 ASP A C 1
ATOM 896 O O . ASP A 1 114 ? 5.670 -9.967 -14.151 1.00 97.75 114 ASP A O 1
ATOM 900 N N . ALA A 1 115 ? 4.520 -8.256 -15.048 1.00 96.12 115 ALA A N 1
ATOM 901 C CA . ALA A 1 115 ? 5.589 -7.280 -14.857 1.00 96.12 115 ALA A CA 1
ATOM 902 C C . ALA A 1 115 ? 5.860 -7.035 -13.364 1.00 96.12 115 ALA A C 1
ATOM 904 O O . ALA A 1 115 ? 7.016 -7.050 -12.945 1.00 96.12 115 ALA A O 1
ATOM 905 N N . VAL A 1 116 ? 4.807 -6.895 -12.546 1.00 96.81 116 VAL A N 1
ATOM 906 C CA . VAL A 1 116 ? 4.933 -6.761 -11.083 1.00 96.81 116 VAL A CA 1
ATOM 907 C C . VAL A 1 116 ? 5.640 -7.970 -10.481 1.00 96.81 116 VAL A C 1
ATOM 909 O O . VAL A 1 116 ? 6.607 -7.808 -9.745 1.00 96.81 116 VAL A O 1
ATOM 912 N N . ARG A 1 117 ? 5.200 -9.189 -10.807 1.00 97.94 117 ARG A N 1
ATOM 913 C CA . ARG A 1 117 ? 5.832 -10.425 -10.321 1.00 97.94 117 ARG A CA 1
ATOM 914 C C . ARG A 1 117 ? 7.286 -10.518 -10.769 1.00 97.94 117 ARG A C 1
ATOM 916 O O . ARG A 1 117 ? 8.145 -10.842 -9.956 1.00 97.94 117 ARG A O 1
ATOM 923 N N . GLY A 1 118 ? 7.579 -10.188 -12.026 1.00 97.69 118 GLY A N 1
ATOM 924 C CA . GLY A 1 118 ? 8.945 -10.113 -12.542 1.00 97.69 118 GLY A CA 1
ATOM 925 C C . GLY A 1 118 ? 9.821 -9.163 -11.724 1.00 97.69 118 GLY A C 1
ATOM 926 O O . GLY A 1 118 ? 10.903 -9.559 -11.297 1.00 97.69 118 GLY A O 1
ATOM 927 N N . ALA A 1 119 ? 9.317 -7.962 -11.433 1.00 96.62 119 ALA A N 1
ATOM 928 C CA . ALA A 1 119 ? 9.997 -6.959 -10.616 1.00 96.62 119 ALA A CA 1
ATOM 929 C C . ALA A 1 119 ? 10.184 -7.406 -9.153 1.00 96.62 119 ALA A C 1
ATOM 931 O O . ALA A 1 119 ? 11.255 -7.211 -8.582 1.00 96.62 119 ALA A O 1
ATOM 932 N N . LEU A 1 120 ? 9.194 -8.072 -8.546 1.00 96.94 120 LEU A N 1
ATOM 933 C CA . LEU A 1 120 ? 9.326 -8.648 -7.200 1.00 96.94 120 LEU A CA 1
ATOM 934 C C . LEU A 1 120 ? 10.431 -9.713 -7.146 1.00 96.94 120 LEU A C 1
ATOM 936 O O . LEU A 1 120 ? 11.246 -9.703 -6.223 1.00 96.94 120 LEU A O 1
ATOM 940 N N . ARG A 1 121 ? 10.501 -10.597 -8.149 1.00 97.12 121 ARG A N 1
ATOM 941 C CA . ARG A 1 121 ? 11.527 -11.652 -8.246 1.00 97.12 121 ARG A CA 1
ATOM 942 C C . ARG A 1 121 ? 12.924 -11.093 -8.459 1.00 97.12 121 ARG A C 1
ATOM 944 O O . ARG A 1 121 ? 13.862 -11.526 -7.797 1.00 97.12 121 ARG A O 1
ATOM 951 N N . SER A 1 122 ? 13.062 -10.127 -9.365 1.00 96.69 122 SER A N 1
ATOM 952 C CA . SER A 1 122 ? 14.340 -9.467 -9.655 1.00 96.69 122 SER A CA 1
ATOM 953 C C . SER A 1 122 ? 14.723 -8.412 -8.614 1.00 96.69 122 SER A C 1
ATOM 955 O O . SER A 1 122 ? 15.791 -7.812 -8.727 1.00 96.69 122 SER A O 1
ATOM 957 N N . LYS A 1 123 ? 13.866 -8.184 -7.607 1.00 96.44 123 LYS A N 1
ATOM 958 C CA . LYS A 1 123 ? 13.979 -7.111 -6.613 1.00 96.44 123 LYS A CA 1
ATOM 959 C C . LYS A 1 123 ? 14.212 -5.743 -7.259 1.00 96.44 123 LYS A C 1
ATOM 961 O O . LYS A 1 123 ? 15.073 -4.974 -6.842 1.00 96.44 123 LYS A O 1
ATOM 966 N N . GLN A 1 124 ? 13.429 -5.418 -8.275 1.00 97.06 124 GLN A N 1
ATOM 967 C CA . GLN A 1 124 ? 13.439 -4.108 -8.914 1.00 97.06 124 GLN A CA 1
ATOM 968 C C . GLN A 1 124 ? 12.234 -3.295 -8.452 1.00 97.06 124 GLN A C 1
ATOM 970 O O . GLN A 1 124 ? 11.122 -3.804 -8.358 1.00 97.06 124 GLN A O 1
ATOM 975 N N . ALA A 1 125 ? 12.472 -2.028 -8.128 1.00 96.81 125 ALA A N 1
ATOM 976 C CA . ALA A 1 125 ? 11.428 -1.059 -7.827 1.00 96.81 125 ALA A CA 1
ATOM 977 C C . ALA A 1 125 ? 11.603 0.134 -8.765 1.00 96.81 125 ALA A C 1
ATOM 979 O O . ALA A 1 125 ? 12.527 0.935 -8.594 1.00 96.81 125 ALA A O 1
ATOM 980 N N . THR A 1 126 ? 10.740 0.2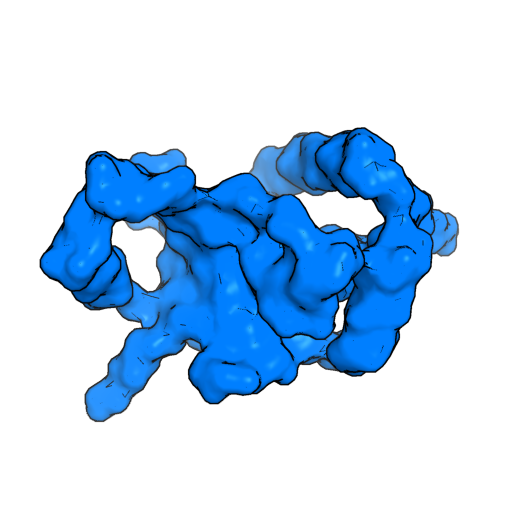50 -9.770 1.00 96.00 126 THR A N 1
ATOM 981 C CA . THR A 1 126 ? 10.819 1.330 -10.759 1.00 96.00 126 THR A CA 1
ATOM 982 C C . THR A 1 126 ? 9.922 2.472 -10.335 1.00 96.00 126 THR A C 1
ATOM 984 O O . THR A 1 126 ? 8.737 2.271 -10.056 1.00 96.00 126 THR A O 1
ATOM 987 N N . LEU A 1 127 ? 10.472 3.686 -10.293 1.00 94.06 127 LEU A N 1
ATOM 988 C CA . LEU A 1 127 ? 9.683 4.883 -10.030 1.00 94.06 127 LEU A CA 1
ATOM 989 C C . LEU A 1 127 ? 8.581 5.017 -11.093 1.00 94.06 127 LEU A C 1
ATOM 991 O O . LEU A 1 127 ? 8.836 4.874 -12.291 1.00 94.06 127 LEU A O 1
ATOM 995 N N . ALA A 1 128 ? 7.355 5.290 -10.648 1.00 89.00 128 ALA A N 1
ATOM 996 C CA . ALA A 1 128 ? 6.219 5.525 -11.525 1.00 89.00 128 ALA A CA 1
ATOM 997 C C . ALA A 1 128 ? 6.530 6.629 -12.550 1.00 89.00 128 ALA A C 1
ATOM 999 O O . ALA A 1 128 ? 6.969 7.717 -12.183 1.00 89.00 128 ALA A O 1
ATOM 1000 N N . THR A 1 129 ? 6.267 6.361 -13.829 1.00 79.25 129 THR A N 1
ATOM 1001 C CA . THR A 1 129 ? 6.395 7.361 -14.893 1.00 79.25 129 THR A CA 1
ATOM 1002 C C . THR A 1 129 ? 5.106 8.140 -15.098 1.00 79.25 129 THR A C 1
ATOM 1004 O O . THR A 1 129 ? 4.027 7.548 -15.116 1.00 79.25 129 THR A O 1
ATOM 1007 N N . GLY A 1 130 ? 5.241 9.442 -15.350 1.00 75.62 130 GLY A N 1
ATOM 1008 C CA . GLY A 1 130 ? 4.127 10.341 -15.646 1.00 75.62 130 GLY A CA 1
ATOM 1009 C C . GLY A 1 130 ? 3.609 11.102 -14.420 1.00 75.62 130 GLY A C 1
ATOM 1010 O O . GLY A 1 130 ? 4.091 10.895 -13.303 1.00 75.62 130 GLY A O 1
ATOM 1011 N N . PRO A 1 131 ? 2.646 12.015 -14.624 1.00 78.06 131 PRO A N 1
ATOM 1012 C CA . PRO A 1 131 ? 2.061 12.782 -13.536 1.00 78.06 131 PRO A CA 1
ATOM 1013 C C . PRO A 1 131 ? 1.323 11.849 -12.571 1.00 78.06 131 PRO A C 1
ATOM 1015 O O . PRO A 1 131 ? 0.470 11.059 -12.976 1.00 78.06 131 PRO A O 1
ATOM 1018 N N . ARG A 1 132 ? 1.654 11.955 -11.283 1.00 86.94 132 ARG A N 1
ATOM 1019 C CA . ARG A 1 132 ? 0.922 11.305 -10.194 1.00 86.94 132 ARG A CA 1
ATOM 1020 C C . ARG A 1 132 ? -0.059 12.299 -9.589 1.00 86.94 132 ARG A C 1
ATOM 1022 O O . ARG A 1 132 ? 0.323 13.427 -9.282 1.00 86.94 132 ARG A O 1
ATOM 1029 N N . ASN A 1 133 ? -1.302 11.873 -9.394 1.00 88.56 133 ASN A N 1
ATOM 1030 C CA . ASN A 1 133 ? -2.256 12.628 -8.597 1.00 88.56 133 ASN A CA 1
ATOM 1031 C C . ASN A 1 133 ? -1.902 12.442 -7.114 1.00 88.56 133 ASN A C 1
ATOM 1033 O O . ASN A 1 133 ? -1.855 11.318 -6.608 1.00 88.56 133 ASN A O 1
ATOM 1037 N N . MET A 1 134 ? -1.638 13.561 -6.439 1.00 88.56 134 MET A N 1
ATOM 1038 C CA . MET A 1 134 ? -1.186 13.596 -5.051 1.00 88.56 134 MET A CA 1
ATOM 1039 C C . MET A 1 134 ? -2.255 14.096 -4.072 1.00 88.56 134 MET A C 1
ATOM 1041 O O . MET A 1 134 ? -1.951 14.257 -2.893 1.00 88.56 134 MET A O 1
ATOM 1045 N N . ASP A 1 135 ? -3.497 14.287 -4.524 1.00 88.88 135 ASP A N 1
ATOM 1046 C CA . ASP A 1 135 ? -4.574 14.946 -3.769 1.00 88.88 135 ASP A CA 1
ATOM 1047 C C . ASP A 1 135 ? -4.974 14.173 -2.502 1.00 88.88 135 ASP A C 1
ATOM 1049 O O . ASP A 1 135 ? -5.440 14.757 -1.528 1.00 88.88 135 ASP A O 1
ATOM 1053 N N . LEU A 1 136 ? -4.763 12.852 -2.494 1.00 89.12 136 LEU A N 1
ATOM 1054 C CA . LEU A 1 136 ? -5.043 11.971 -1.352 1.00 89.12 136 LEU A CA 1
ATOM 1055 C C . LEU A 1 136 ? -3.831 11.750 -0.432 1.00 89.12 136 LEU A C 1
ATOM 1057 O O . LEU A 1 136 ? -3.893 10.946 0.500 1.00 89.12 136 LEU A O 1
ATOM 1061 N N . TYR A 1 137 ? -2.707 12.414 -0.686 1.00 85.31 137 TYR A N 1
ATOM 1062 C CA . TYR A 1 137 ? -1.491 12.249 0.100 1.00 85.31 137 TYR A CA 1
ATOM 1063 C C . TYR A 1 137 ? -1.210 13.468 0.974 1.00 85.31 137 TYR A C 1
ATOM 1065 O O . TYR A 1 137 ? -1.493 14.609 0.624 1.00 85.31 137 TYR A O 1
ATOM 1073 N N . THR A 1 138 ? -0.624 13.221 2.145 1.00 79.44 138 THR A N 1
ATOM 1074 C CA . THR A 1 138 ? -0.269 14.291 3.081 1.00 79.44 138 THR A CA 1
ATOM 1075 C C . THR A 1 138 ? 0.858 15.168 2.518 1.00 79.44 138 THR A C 1
ATOM 1077 O O . THR A 1 138 ? 1.706 14.676 1.774 1.00 79.44 138 THR A O 1
ATOM 1080 N N . PRO A 1 139 ? 0.987 16.438 2.943 1.00 76.31 139 PRO A N 1
ATOM 1081 C CA . PRO A 1 139 ? 2.122 17.284 2.551 1.00 76.31 139 PRO A CA 1
ATOM 1082 C C . PRO A 1 139 ? 3.494 16.689 2.914 1.00 76.31 139 PRO A C 1
ATOM 1084 O O . PRO A 1 139 ? 4.494 16.924 2.242 1.00 76.31 139 PRO A O 1
ATOM 1087 N N . SER A 1 140 ? 3.550 15.857 3.959 1.00 81.69 140 SER A N 1
ATOM 1088 C CA . SER A 1 140 ? 4.752 15.125 4.377 1.00 81.69 140 SER A CA 1
ATOM 1089 C C . SER A 1 140 ? 5.105 13.931 3.479 1.00 81.69 140 SER A C 1
ATOM 1091 O O . SER A 1 140 ? 6.066 13.210 3.767 1.00 81.69 140 SER A O 1
ATOM 1093 N N . ARG A 1 141 ? 4.364 13.699 2.389 1.00 86.19 141 ARG A N 1
ATOM 1094 C CA . ARG A 1 141 ? 4.512 12.520 1.531 1.00 86.19 141 ARG A CA 1
ATOM 1095 C C . ARG A 1 141 ? 5.921 12.342 0.983 1.00 86.19 141 ARG A C 1
ATOM 1097 O O . ARG A 1 141 ? 6.398 11.214 0.965 1.00 86.19 141 ARG A O 1
ATOM 1104 N N . THR A 1 142 ? 6.625 13.417 0.640 1.00 86.38 142 THR A N 1
ATOM 1105 C CA . THR A 1 142 ? 8.025 13.332 0.194 1.00 86.38 142 THR A CA 1
ATOM 1106 C C . THR A 1 142 ? 8.910 12.633 1.229 1.00 86.38 142 THR A C 1
ATOM 1108 O O . THR A 1 142 ? 9.708 11.769 0.880 1.00 86.38 142 THR A O 1
ATOM 1111 N N . GLN A 1 143 ? 8.738 12.931 2.520 1.00 89.06 143 GLN A N 1
ATOM 1112 C CA . GLN A 1 143 ? 9.504 12.276 3.586 1.00 89.06 143 GLN A CA 1
ATOM 1113 C C . GLN A 1 143 ? 9.118 10.799 3.739 1.00 89.06 143 GLN A C 1
ATOM 1115 O O . GLN A 1 143 ? 9.980 9.954 3.978 1.00 89.06 143 GLN A O 1
ATOM 1120 N N . VAL A 1 144 ? 7.828 10.479 3.587 1.00 88.44 144 VAL A N 1
ATOM 1121 C CA . VAL A 1 144 ? 7.329 9.093 3.596 1.00 88.44 144 VAL A CA 1
ATOM 1122 C C . VAL A 1 144 ? 7.932 8.295 2.438 1.00 88.44 144 VAL A C 1
ATOM 1124 O O . VAL A 1 144 ? 8.389 7.174 2.643 1.00 88.44 144 VAL A O 1
ATOM 1127 N N . GLU A 1 145 ? 8.006 8.884 1.247 1.00 91.88 145 GLU A N 1
ATOM 1128 C CA . GLU A 1 145 ? 8.598 8.274 0.052 1.00 91.88 145 GLU A CA 1
ATOM 1129 C C . GLU A 1 145 ? 10.105 8.054 0.192 1.00 91.88 145 GLU A C 1
ATOM 1131 O O . GLU A 1 145 ? 10.601 6.982 -0.147 1.00 91.88 145 GLU A O 1
ATOM 1136 N N . GLN A 1 146 ? 10.838 8.993 0.795 1.00 92.44 146 GLN A N 1
ATOM 1137 C CA . GLN A 1 146 ? 12.260 8.786 1.096 1.00 92.44 146 GLN A CA 1
ATOM 1138 C C . GLN A 1 146 ? 12.480 7.645 2.102 1.00 92.44 146 GLN A C 1
ATOM 1140 O O . GLN A 1 146 ? 13.372 6.815 1.919 1.00 92.44 146 GLN A O 1
ATOM 1145 N N . LYS A 1 147 ? 11.637 7.542 3.138 1.00 92.88 147 LYS A N 1
ATOM 1146 C CA . LYS A 1 147 ? 11.681 6.408 4.080 1.00 92.88 147 LYS A CA 1
ATOM 1147 C C . LYS A 1 147 ? 11.354 5.083 3.390 1.00 92.88 147 LYS A C 1
ATOM 1149 O O . LYS A 1 147 ? 11.991 4.071 3.679 1.00 92.88 147 LYS A O 1
ATOM 1154 N N . HIS A 1 148 ? 10.388 5.080 2.472 1.00 93.12 148 HIS A N 1
ATOM 1155 C CA . HIS A 1 148 ? 10.031 3.894 1.694 1.00 93.12 148 HIS A CA 1
ATOM 1156 C C . HIS A 1 148 ? 11.169 3.457 0.766 1.00 93.12 148 HIS A C 1
ATOM 1158 O O . HIS A 1 148 ? 11.538 2.283 0.778 1.00 93.12 148 HIS A O 1
ATOM 1164 N N . LYS A 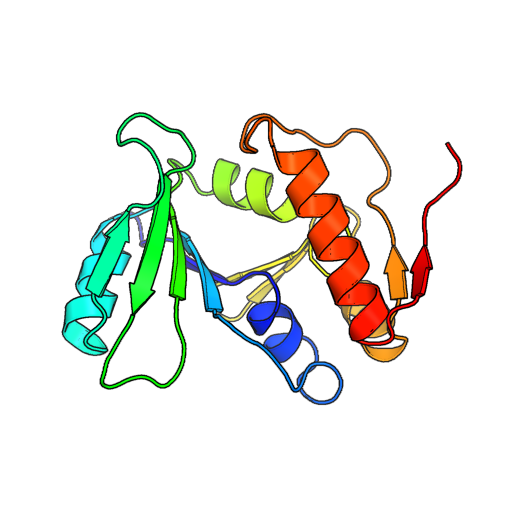1 149 ? 11.808 4.399 0.059 1.00 95.06 149 LYS A N 1
ATOM 1165 C CA . LYS A 1 149 ? 13.029 4.155 -0.727 1.00 95.06 149 LYS A CA 1
ATOM 1166 C C . LYS A 1 149 ? 14.113 3.493 0.123 1.00 95.06 149 LYS A C 1
ATOM 1168 O O . LYS A 1 149 ? 14.632 2.447 -0.255 1.00 95.06 149 LYS A O 1
ATOM 1173 N N . ALA A 1 150 ? 14.416 4.056 1.295 1.00 94.94 150 ALA A N 1
ATOM 1174 C CA . ALA A 1 150 ? 15.407 3.488 2.209 1.00 94.94 150 ALA A CA 1
ATOM 1175 C C . ALA A 1 150 ? 15.049 2.049 2.629 1.00 94.94 150 ALA A C 1
ATOM 1177 O O . ALA A 1 150 ? 15.898 1.162 2.574 1.00 94.94 150 ALA A O 1
ATOM 1178 N N . LYS A 1 151 ? 13.776 1.786 2.959 1.00 92.69 151 LYS A N 1
ATOM 1179 C CA . LYS A 1 151 ? 13.282 0.442 3.303 1.00 92.69 151 LYS A CA 1
ATOM 1180 C C . LYS A 1 151 ? 13.448 -0.556 2.154 1.00 92.69 151 LYS A C 1
ATOM 1182 O O . LYS A 1 151 ? 13.810 -1.704 2.403 1.00 92.69 151 LYS A O 1
ATOM 1187 N N . LEU A 1 152 ? 13.181 -0.147 0.914 1.00 94.38 152 LEU A N 1
ATOM 1188 C CA . LEU A 1 152 ? 13.384 -0.991 -0.267 1.00 94.38 152 LEU A CA 1
ATOM 1189 C C . LEU A 1 152 ? 14.863 -1.348 -0.448 1.00 94.38 152 LEU A C 1
ATOM 1191 O O . LEU A 1 152 ? 15.182 -2.526 -0.607 1.00 94.38 152 LEU A O 1
ATOM 1195 N N . LEU A 1 153 ? 15.761 -0.367 -0.323 1.00 95.19 153 LEU A N 1
ATOM 1196 C CA . LEU A 1 153 ? 17.209 -0.590 -0.394 1.00 95.19 153 LEU A CA 1
ATOM 1197 C C . LEU A 1 153 ? 17.684 -1.574 0.686 1.00 95.19 153 LEU A C 1
ATOM 1199 O O . LEU A 1 153 ? 18.396 -2.524 0.374 1.00 95.19 153 LEU A O 1
ATOM 1203 N N . THR A 1 154 ? 17.224 -1.430 1.935 1.00 93.31 154 THR A N 1
ATOM 1204 C CA . THR A 1 154 ? 17.541 -2.379 3.022 1.00 93.31 154 THR A CA 1
ATOM 1205 C C . THR A 1 154 ? 17.041 -3.799 2.734 1.00 93.31 154 THR A C 1
ATOM 1207 O O . THR A 1 154 ? 17.673 -4.768 3.142 1.00 93.31 154 THR A O 1
ATOM 1210 N N . LYS A 1 155 ? 15.940 -3.949 1.990 1.00 90.81 155 LYS A N 1
ATOM 1211 C CA . LYS A 1 155 ? 15.413 -5.254 1.549 1.00 90.81 155 LYS A CA 1
ATOM 1212 C C . LYS A 1 155 ? 16.132 -5.830 0.315 1.00 90.81 155 LYS A C 1
ATOM 1214 O O . LYS A 1 155 ? 15.770 -6.912 -0.168 1.00 90.81 155 LYS A O 1
ATOM 1219 N N . GLY A 1 156 ? 17.151 -5.133 -0.184 1.00 94.38 156 GLY A N 1
ATOM 1220 C CA . GLY A 1 156 ? 17.949 -5.527 -1.341 1.00 94.38 156 GLY A CA 1
ATOM 1221 C C . GLY A 1 156 ? 17.281 -5.227 -2.679 1.00 94.38 156 GLY A C 1
ATOM 1222 O O . GLY A 1 156 ? 17.588 -5.906 -3.653 1.00 94.38 156 GLY A O 1
ATOM 1223 N N . TYR A 1 157 ? 16.349 -4.270 -2.729 1.00 96.44 157 TYR A N 1
ATOM 1224 C CA . TYR A 1 157 ? 15.801 -3.805 -4.000 1.00 96.44 157 TYR A CA 1
ATOM 1225 C C . TYR A 1 157 ? 16.760 -2.845 -4.697 1.00 96.44 157 TYR A C 1
ATOM 1227 O O . TYR A 1 157 ? 17.305 -1.932 -4.077 1.00 96.44 157 TYR A O 1
ATOM 1235 N N . THR A 1 158 ? 16.893 -2.993 -6.011 1.00 97.50 158 THR A N 1
ATOM 1236 C CA . THR A 1 158 ? 17.427 -1.949 -6.881 1.00 97.50 158 THR A CA 1
ATOM 1237 C C . THR A 1 158 ? 16.311 -0.954 -7.188 1.00 97.50 158 THR A C 1
ATOM 1239 O O . THR A 1 158 ? 15.301 -1.305 -7.799 1.00 97.50 158 THR A O 1
ATOM 1242 N N . VAL A 1 159 ? 16.491 0.295 -6.757 1.00 96.38 159 VAL A N 1
ATOM 1243 C CA . VAL A 1 159 ? 15.556 1.388 -7.049 1.00 96.38 159 VAL A CA 1
ATOM 1244 C C . VAL A 1 159 ? 15.962 2.049 -8.362 1.00 96.38 159 VAL A C 1
ATOM 1246 O O . VAL A 1 159 ? 17.063 2.583 -8.471 1.00 96.38 159 VAL A O 1
ATOM 1249 N N . ILE A 1 160 ? 15.071 2.015 -9.351 1.00 94.88 160 ILE A N 1
ATOM 1250 C CA . ILE A 1 160 ? 15.294 2.583 -10.681 1.00 94.88 160 ILE A CA 1
ATOM 1251 C C . ILE A 1 160 ? 14.568 3.925 -10.753 1.00 94.88 160 ILE A C 1
ATOM 1253 O O . ILE A 1 160 ? 13.345 3.992 -10.901 1.00 94.88 160 ILE A O 1
ATOM 1257 N N . GLU A 1 161 ? 15.338 5.002 -10.642 1.00 87.00 161 GLU A N 1
ATOM 1258 C CA . GLU A 1 161 ? 14.867 6.367 -10.863 1.00 87.00 161 GLU A CA 1
ATOM 1259 C C . GLU A 1 161 ? 15.080 6.685 -12.341 1.00 87.00 161 GLU A C 1
ATOM 1261 O O . GLU A 1 161 ? 16.211 6.677 -12.826 1.00 87.00 161 GLU A O 1
ATOM 1266 N N . ARG A 1 162 ? 14.002 6.896 -13.100 1.00 68.25 162 ARG A N 1
ATOM 1267 C CA . ARG A 1 162 ? 14.159 7.347 -14.485 1.00 68.25 162 ARG A CA 1
ATOM 1268 C C . ARG A 1 162 ? 14.546 8.821 -14.449 1.00 68.25 162 ARG A C 1
ATOM 1270 O O . ARG A 1 162 ? 13.831 9.614 -13.841 1.00 68.25 162 ARG A O 1
ATOM 1277 N N . ALA A 1 163 ? 15.682 9.154 -15.061 1.00 49.53 163 ALA A N 1
ATOM 1278 C CA . ALA A 1 163 ? 16.062 10.538 -15.303 1.00 49.53 163 ALA A CA 1
ATOM 1279 C C . ALA A 1 163 ? 14.935 11.206 -16.103 1.00 49.53 163 ALA A C 1
ATOM 1281 O O . ALA A 1 163 ? 14.524 10.689 -17.144 1.00 49.53 163 ALA A O 1
ATOM 1282 N N . SER A 1 164 ? 14.391 12.278 -15.535 1.00 47.66 164 SER A N 1
ATOM 1283 C CA . SER A 1 164 ? 13.459 13.198 -16.187 1.00 47.66 164 SER A CA 1
ATOM 1284 C C . SER A 1 164 ? 14.110 13.904 -17.365 1.00 47.66 164 SER A C 1
ATOM 1286 O O . SER A 1 164 ? 15.282 14.307 -17.186 1.00 47.66 164 SER A O 1
#

Radius of gyration: 15.7 Å; chains: 1; bounding box: 44×34×39 Å

Sequence (164 aa):
MSHASVHLFGGFAKHLADPVHSMEYGDIDMVTTNVSVMQDLEDRFGYRFQEMSQATSRPRYFVGKSTKAGKSLHLVLLGSDAEAQLFIHNAQYDIDRFAYHVGEFHPAPGLSMDAVRGALRSKQATLATGPRNMDLYTPSRTQVEQKHKAKLLTKGYTVIERAS

pLDDT: mean 90.87, std 9.44, range [37.41, 97.94]

Foldseek 3Di:
DPPKWKWWFDLVVLCVLPVVLSVDDAATEIEIQDPVVVVVCCVPVVWDWDWPDDPPDPFTWIWIDHPRDPHIYIYTHHNDVVVVLLVQCLDFWQLGQWIDTPNDIGGHPPHDSVVNNVCSNVLETETDDDDRDCVRPDPCVVVVVVVVVVVSVVSVHDYHYDDD

Secondary structure (DSSP, 8-state):
--PPPEEEEHHHHHHHH-TTT-----SEEEEES-THHHHHHHHHH-EEEEE-S-TT-SSEEEEEEESSSSS-EEEEE-S-HHHHHHHHHT-SBGGGSEEEETTEEEEPTT--HHHHHHHHHHTEEEBPPSPPP-TTS-TTHHHHHHHHHHHHHHTTPEEE----